Protein AF-A0A7V4H1J5-F1 (afdb_monomer_lite)

Radius of gyration: 35.97 Å; chains: 1; bounding box: 72×76×82 Å

Sequence (166 aa):
MNPTPHPPGEDWEAWLDRQLRQLPDRPAPASLAPRVLAAVAARARRPWYRQPWFAWPRWVQVVSLLLLSGALGSLTYALLHLDDFAAAETLAAQFAVWWAPVEAVRDAAQALAATLSLLARQVSGTVWLALGGLAVLMYAACLALGTVLYRLCCPARPQRTLHETR

pLDDT: mean 75.62, std 9.93, range [48.75, 91.0]

Foldseek 3Di:
DDDDDDDPPDDPVVVVVVVVVPDPDDDDPPVPVVVVVVVVVVVVPDDQVPDPLVSHDPVVNVVVVVVVVVVVVVVVVCVVCVVCVVVVVVVVVVVCVVCVVVVVVVVVVVVVVVVVVVVVVVDDVVVVVVVVVVVVVVVVVVVVVVVVVVCVVCVPPPPPDDDDDD

Secondary structure (DSSP, 8-state):
-PPPPPPTTS-HHHHHHHHHHTS--PPPPTTHHHHHHHHHHHHHT--GGGS-GGGS-HHHHHHHHHHHHHHHHHHHHHHHTTTGGGGHHHHHHHHHHHHHHHHHHHHHHHHHHHHHHHHHHHS-HHHHHHHHHHHHHHHHHHHHHHHHHHHHHS------------

Structure (mmCIF, N/CA/C/O backbone):
data_AF-A0A7V4H1J5-F1
#
_entry.id   AF-A0A7V4H1J5-F1
#
loop_
_atom_site.group_PDB
_atom_site.id
_atom_site.type_symbol
_atom_site.label_atom_id
_atom_site.label_alt_id
_atom_site.label_comp_id
_atom_site.label_asym_id
_atom_site.label_entity_id
_atom_site.label_seq_id
_atom_site.pdbx_PDB_ins_code
_atom_site.Cartn_x
_atom_site.Cartn_y
_atom_site.Cartn_z
_atom_site.occupancy
_atom_site.B_iso_or_equiv
_atom_site.auth_seq_id
_atom_site.auth_comp_id
_atom_site.auth_asym_id
_atom_site.auth_atom_id
_atom_site.pdbx_PDB_model_num
ATOM 1 N N . MET A 1 1 ? -28.856 31.954 38.832 1.00 48.75 1 MET A N 1
ATOM 2 C CA . MET A 1 1 ? -27.643 32.202 39.637 1.00 48.75 1 MET A CA 1
ATOM 3 C C . MET A 1 1 ? -26.600 32.781 38.697 1.00 48.75 1 MET A C 1
ATOM 5 O O . MET A 1 1 ? -26.352 32.161 37.671 1.00 48.75 1 MET A O 1
ATOM 9 N N . ASN A 1 2 ? -26.092 33.981 38.968 1.00 60.75 2 ASN A N 1
ATOM 10 C CA . ASN A 1 2 ? -25.046 34.610 38.156 1.00 60.75 2 ASN A CA 1
ATOM 11 C C . ASN A 1 2 ? -23.703 33.938 38.522 1.00 60.75 2 ASN A C 1
ATOM 13 O O . ASN A 1 2 ? -23.463 33.803 39.725 1.00 60.75 2 ASN A O 1
ATOM 17 N N . PRO A 1 3 ? -22.879 33.446 37.576 1.00 68.19 3 PRO A N 1
ATOM 18 C CA . PRO A 1 3 ? -21.595 32.839 37.922 1.00 68.19 3 PRO A CA 1
ATOM 19 C C . PRO A 1 3 ? -20.710 33.855 38.653 1.00 68.19 3 PRO A C 1
ATOM 21 O O . PRO A 1 3 ? -20.573 34.999 38.220 1.00 68.19 3 PRO A O 1
ATOM 24 N N . THR A 1 4 ? -20.134 33.446 39.781 1.00 75.94 4 THR A N 1
ATOM 25 C CA . THR A 1 4 ? -19.126 34.234 40.493 1.00 75.94 4 THR A CA 1
ATOM 26 C C . THR A 1 4 ? -17.884 34.362 39.602 1.00 75.94 4 THR A C 1
ATOM 28 O O . THR A 1 4 ? -17.441 33.363 39.035 1.00 75.94 4 THR A O 1
ATOM 31 N N . PRO A 1 5 ? -17.331 35.572 39.409 1.00 77.50 5 PRO A N 1
ATOM 32 C CA . PRO A 1 5 ? -16.123 35.744 38.612 1.00 77.50 5 PRO A CA 1
ATOM 33 C C . PRO A 1 5 ? -14.910 35.137 39.327 1.00 77.50 5 PRO A C 1
ATOM 35 O O . PRO A 1 5 ? -14.817 35.153 40.556 1.00 77.50 5 PRO A O 1
ATOM 38 N N . HIS A 1 6 ? -13.980 34.601 38.540 1.00 78.50 6 HIS A N 1
ATOM 39 C CA . HIS A 1 6 ? -12.735 34.025 39.036 1.00 78.50 6 HIS A CA 1
ATOM 40 C C . HIS A 1 6 ? -11.823 35.114 39.635 1.00 78.50 6 HIS A C 1
ATOM 42 O O . HIS A 1 6 ? -11.591 36.130 38.972 1.00 78.50 6 HIS A O 1
ATOM 48 N N . PRO A 1 7 ? -11.308 34.937 40.865 1.00 79.88 7 PRO A N 1
ATOM 49 C CA . PRO A 1 7 ? -10.398 35.895 41.479 1.00 79.88 7 PRO A CA 1
ATOM 50 C C . PRO A 1 7 ? -9.011 35.865 40.804 1.00 79.88 7 PRO A C 1
ATOM 52 O O . PRO A 1 7 ? -8.468 34.787 40.566 1.00 79.88 7 PRO A O 1
ATOM 55 N N . PRO A 1 8 ? -8.407 37.029 40.502 1.00 70.19 8 PRO A N 1
ATOM 56 C CA . PRO A 1 8 ? -7.087 37.087 39.882 1.00 70.19 8 PRO A CA 1
ATOM 57 C C . PRO A 1 8 ? -6.003 36.596 40.855 1.00 70.19 8 PRO A C 1
ATOM 59 O O . PRO A 1 8 ? -5.876 37.123 41.958 1.00 70.19 8 PRO A O 1
ATOM 62 N N . GLY A 1 9 ? -5.209 35.608 40.429 1.00 79.94 9 GLY A N 1
ATOM 63 C CA . GLY A 1 9 ? -4.081 35.054 41.195 1.00 79.94 9 GLY A CA 1
ATOM 64 C C . GLY A 1 9 ? -4.335 33.693 41.848 1.00 79.94 9 GLY A C 1
ATOM 65 O O . GLY A 1 9 ? -3.431 33.161 42.488 1.00 79.94 9 GLY A O 1
ATOM 66 N N . GLU A 1 10 ? -5.527 33.119 41.684 1.00 82.06 10 GLU A N 1
ATOM 67 C CA . GLU A 1 10 ? -5.843 31.769 42.152 1.00 82.06 10 GLU A CA 1
ATOM 68 C C . GLU A 1 10 ? -5.809 30.766 40.994 1.00 82.06 10 GLU A C 1
ATOM 70 O O . GLU A 1 10 ? -6.116 31.111 39.856 1.00 82.06 10 GLU A O 1
ATOM 75 N N . ASP A 1 11 ? -5.429 29.517 41.268 1.00 88.44 11 ASP A N 1
ATOM 76 C CA . ASP A 1 11 ? -5.367 28.488 40.231 1.00 88.44 11 ASP A CA 1
ATOM 77 C C . ASP A 1 11 ? -6.775 28.170 39.712 1.00 88.44 11 ASP A C 1
ATOM 79 O O . ASP A 1 11 ? -7.688 27.827 40.477 1.00 88.44 11 ASP A O 1
ATOM 83 N N . TRP A 1 12 ? -6.956 28.282 38.396 1.00 88.94 12 TRP A N 1
ATOM 84 C CA . TRP A 1 12 ? -8.254 28.117 37.738 1.00 88.94 12 TRP A CA 1
ATOM 85 C C . TRP A 1 12 ? -8.879 26.749 38.031 1.00 88.94 12 TRP A C 1
ATOM 87 O O . TRP A 1 12 ? -10.072 26.650 38.323 1.00 88.94 12 TRP A O 1
ATOM 97 N N . GLU A 1 13 ? -8.057 25.701 38.026 1.00 88.75 13 GLU A N 1
ATOM 98 C CA . GLU A 1 13 ? -8.479 24.325 38.293 1.00 88.75 13 GLU A CA 1
ATOM 99 C C . GLU A 1 13 ? -9.008 24.161 39.725 1.00 88.75 13 GLU A C 1
ATOM 101 O O . GLU A 1 13 ? -10.067 23.566 39.935 1.00 88.75 13 GLU A O 1
ATOM 106 N N . ALA A 1 14 ? -8.331 24.759 40.710 1.00 87.38 14 ALA A N 1
ATOM 107 C CA . ALA A 1 14 ? -8.710 24.683 42.121 1.00 87.38 14 ALA A CA 1
ATOM 108 C C . ALA A 1 14 ? -9.970 25.503 42.443 1.00 87.38 14 ALA A C 1
ATOM 110 O O . ALA A 1 14 ? -10.760 25.137 43.323 1.00 87.38 14 ALA A O 1
ATOM 111 N N . TRP A 1 15 ? -10.166 26.629 41.755 1.00 89.31 15 TRP A N 1
ATOM 112 C CA . TRP A 1 15 ? -11.395 27.414 41.852 1.00 89.31 15 TRP A CA 1
ATOM 113 C C . TRP A 1 15 ? -12.579 26.670 41.216 1.00 89.31 15 TRP A C 1
ATOM 115 O O . TRP A 1 15 ? -13.643 26.558 41.835 1.00 89.31 15 TRP A O 1
ATOM 125 N N . LEU A 1 16 ? -12.378 26.097 40.025 1.00 87.75 16 LEU A N 1
ATOM 126 C CA . LEU A 1 16 ? -13.400 25.354 39.291 1.00 87.75 16 LEU A CA 1
ATOM 127 C C . LEU A 1 16 ? -13.845 24.097 40.048 1.00 87.75 16 LEU A C 1
ATOM 129 O O . LEU A 1 16 ? -15.046 23.864 40.175 1.00 87.75 16 LEU A O 1
ATOM 133 N N . ASP A 1 17 ? -12.910 23.322 40.603 1.00 88.06 17 ASP A N 1
ATOM 134 C CA . ASP A 1 17 ? -13.233 22.112 41.370 1.00 88.06 17 ASP A CA 1
ATOM 135 C C . ASP A 1 17 ? -14.068 22.438 42.622 1.00 88.06 17 ASP A C 1
ATOM 137 O O . ASP A 1 17 ? -15.035 21.744 42.943 1.00 88.06 17 ASP A O 1
ATOM 141 N N . ARG A 1 18 ? -13.782 23.567 43.288 1.00 86.38 18 ARG A N 1
ATOM 142 C CA . ARG A 1 18 ? -14.608 24.074 44.397 1.00 86.38 18 ARG A CA 1
ATOM 143 C C . ARG A 1 18 ? -16.020 24.429 43.952 1.00 86.38 18 ARG A C 1
ATOM 145 O O . ARG A 1 18 ? -16.972 24.069 44.640 1.00 86.38 18 ARG A O 1
ATOM 152 N N . GLN A 1 19 ? -16.162 25.138 42.833 1.00 87.62 19 GLN A N 1
ATOM 153 C CA . GLN A 1 19 ? -17.479 25.496 42.302 1.00 87.62 19 GLN A CA 1
ATOM 154 C C . GLN A 1 19 ? -18.269 24.254 41.872 1.00 87.62 19 GLN A C 1
ATOM 156 O O . GLN A 1 19 ? -19.460 24.168 42.157 1.00 87.62 19 GLN A O 1
ATOM 161 N N . LEU A 1 20 ? -17.613 23.256 41.273 1.00 85.75 20 LEU A N 1
ATOM 162 C CA . LEU A 1 20 ? -18.245 21.993 40.885 1.00 85.75 20 LEU A CA 1
ATOM 163 C C . LEU A 1 20 ? -18.747 21.191 42.091 1.00 85.75 20 LEU A C 1
ATOM 165 O O . LEU A 1 20 ? -19.857 20.668 42.050 1.00 85.75 20 LEU A O 1
ATOM 169 N N . ARG A 1 21 ? -17.979 21.142 43.185 1.00 85.06 21 ARG A N 1
ATOM 170 C CA . ARG A 1 21 ? -18.386 20.467 44.433 1.00 85.06 21 ARG A CA 1
ATOM 171 C C . ARG A 1 21 ? -19.527 21.168 45.171 1.00 85.06 21 ARG A C 1
ATOM 173 O O . ARG A 1 21 ? -20.178 20.544 46.000 1.00 85.06 21 ARG A O 1
ATOM 180 N N . GLN A 1 22 ? -19.759 22.453 44.898 1.00 87.19 22 GLN A N 1
ATOM 181 C CA . GLN A 1 22 ? -20.879 23.210 45.465 1.00 87.19 22 GLN A CA 1
ATOM 182 C C . GLN A 1 22 ? -22.206 22.946 44.738 1.00 87.19 22 GLN A C 1
ATOM 184 O O . GLN A 1 22 ? -23.253 23.374 45.230 1.00 87.19 22 GLN A O 1
ATOM 189 N N . LEU A 1 23 ? -22.200 22.260 43.586 1.00 84.12 23 LEU A N 1
ATOM 190 C CA . LEU A 1 23 ? -23.446 21.891 42.924 1.00 84.12 23 LEU A CA 1
ATOM 191 C C . LEU A 1 23 ? -24.193 20.826 43.746 1.00 84.12 23 LEU A C 1
ATOM 193 O O . LEU A 1 23 ? -23.585 19.858 44.197 1.00 84.12 23 LEU A O 1
ATOM 197 N N . PRO A 1 24 ? -25.519 20.968 43.915 1.00 80.50 24 PRO A N 1
ATOM 198 C CA . PRO A 1 24 ? -26.325 19.964 44.594 1.00 80.50 24 PRO A CA 1
ATOM 199 C C . PRO A 1 24 ? -26.318 18.649 43.809 1.00 80.50 24 PRO A C 1
ATOM 201 O O . PRO A 1 24 ? -26.458 18.654 42.582 1.00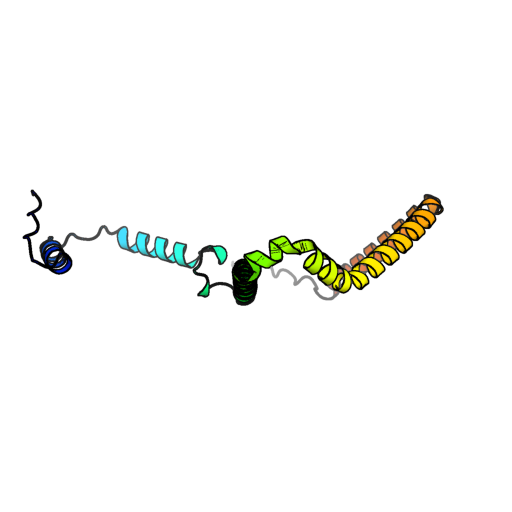 80.50 24 PRO A O 1
ATOM 204 N N . ASP A 1 25 ? -26.219 17.528 44.529 1.00 75.06 25 ASP A N 1
ATOM 205 C CA . ASP A 1 25 ? -26.307 16.190 43.946 1.00 75.06 25 ASP A CA 1
ATOM 206 C C . ASP A 1 25 ? -27.676 16.005 43.286 1.00 75.06 25 ASP A C 1
ATOM 208 O O . ASP A 1 25 ? -28.715 15.840 43.933 1.00 75.06 25 ASP A O 1
ATOM 212 N N . ARG A 1 26 ? -27.690 16.080 41.954 1.00 75.56 26 ARG A N 1
ATOM 213 C CA . ARG A 1 26 ? -28.891 15.875 41.153 1.00 75.56 26 ARG A CA 1
ATOM 214 C C . ARG A 1 26 ? -28.974 14.396 40.785 1.00 75.56 26 ARG A C 1
ATOM 216 O O . ARG A 1 26 ? -28.024 13.881 40.191 1.00 75.56 26 ARG A O 1
ATOM 223 N N . PRO A 1 27 ? -30.101 13.710 41.053 1.00 74.56 27 PRO A N 1
ATOM 224 C CA . PRO A 1 27 ? -30.244 12.312 40.680 1.00 74.56 27 PRO A CA 1
ATOM 225 C C . PRO A 1 27 ? -30.059 12.159 39.170 1.00 74.56 27 PRO A C 1
ATOM 227 O O . PRO A 1 27 ? -30.713 12.837 38.367 1.00 74.56 27 PRO A O 1
ATOM 230 N N . ALA A 1 28 ? -29.137 11.276 38.787 1.00 74.62 28 ALA A N 1
ATOM 231 C CA . ALA A 1 28 ? -28.897 10.962 37.392 1.00 74.62 28 ALA A CA 1
ATOM 232 C C . ALA A 1 28 ? -30.173 10.346 36.787 1.00 74.62 28 ALA A C 1
ATOM 234 O O . ALA A 1 28 ? -30.786 9.468 37.400 1.00 74.62 28 ALA A O 1
ATOM 235 N N . PRO A 1 29 ? -30.601 10.774 35.587 1.00 80.31 29 PRO A N 1
ATOM 236 C CA . PRO A 1 29 ? -31.766 10.189 34.940 1.00 80.31 29 PRO A CA 1
ATOM 237 C C . PRO A 1 29 ? -31.543 8.688 34.729 1.00 80.31 29 PRO A C 1
ATOM 239 O O . PRO A 1 29 ? -30.483 8.285 34.256 1.00 80.31 29 PRO A O 1
ATOM 242 N N . ALA A 1 30 ? -32.552 7.859 35.012 1.00 80.06 30 ALA A N 1
ATOM 243 C CA . ALA A 1 30 ? -32.445 6.393 34.943 1.00 80.06 30 ALA A CA 1
ATOM 244 C C . ALA A 1 30 ? -31.969 5.869 33.568 1.00 80.06 30 ALA A C 1
ATOM 246 O O . ALA A 1 30 ? -31.358 4.811 33.467 1.00 80.06 30 ALA A O 1
ATOM 247 N N . SER A 1 31 ? -32.188 6.64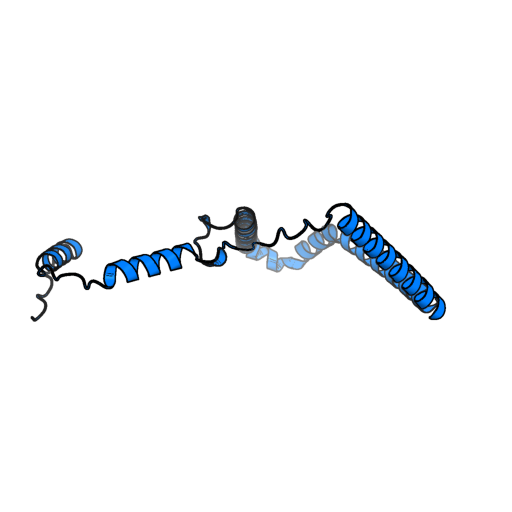7 32.501 1.00 84.38 31 SER A N 1
ATOM 248 C CA . SER A 1 31 ? -31.699 6.359 31.145 1.00 84.38 31 SER A CA 1
ATOM 249 C C . SER A 1 31 ? -30.183 6.533 30.948 1.00 84.38 31 SER A C 1
ATOM 251 O O . SER A 1 31 ? -29.652 6.120 29.919 1.00 84.38 31 SER A O 1
ATOM 253 N N . LEU A 1 32 ? -29.467 7.163 31.882 1.00 83.75 32 LEU A N 1
ATOM 254 C CA . LEU A 1 32 ? -28.067 7.547 31.694 1.00 83.75 32 LEU A CA 1
ATOM 255 C C . LEU A 1 32 ? -27.147 6.324 31.721 1.00 83.75 32 LEU A C 1
ATOM 257 O O . LEU A 1 32 ? -26.348 6.149 30.805 1.00 83.75 32 LEU A O 1
ATOM 261 N N . ALA A 1 33 ? -27.328 5.431 32.694 1.00 84.69 33 ALA A N 1
ATOM 262 C CA . ALA A 1 33 ? -26.583 4.177 32.777 1.00 84.69 33 ALA A CA 1
ATOM 263 C C . ALA A 1 33 ? -26.710 3.308 31.504 1.00 84.69 33 ALA A C 1
ATOM 265 O O . ALA A 1 33 ? -25.674 2.990 30.911 1.00 84.69 33 ALA A O 1
ATOM 266 N N . PRO A 1 34 ? -27.921 2.978 30.998 1.00 86.19 34 PRO A N 1
ATOM 267 C CA . PRO A 1 34 ? -28.044 2.183 29.777 1.00 86.19 34 PRO A CA 1
ATOM 268 C C . PRO A 1 34 ? -27.516 2.914 28.534 1.00 86.19 34 PRO A C 1
ATOM 270 O O . PRO A 1 34 ? -26.923 2.278 27.664 1.00 86.19 34 PRO A O 1
ATOM 273 N N . ARG A 1 35 ? -27.652 4.246 28.449 1.00 86.12 35 ARG A N 1
ATOM 274 C CA . ARG A 1 35 ? -27.100 5.033 27.329 1.00 86.12 35 ARG A CA 1
ATOM 275 C C . ARG A 1 35 ? -25.575 5.048 27.319 1.00 86.12 35 ARG A C 1
ATOM 277 O O . ARG A 1 35 ? -24.983 4.930 26.248 1.00 86.12 35 ARG A O 1
ATOM 284 N N . VAL A 1 36 ? -24.940 5.173 28.483 1.00 87.56 36 VAL A N 1
ATOM 285 C CA . VAL A 1 36 ? -23.476 5.122 28.603 1.00 87.56 36 VAL A CA 1
ATOM 286 C C . VAL A 1 36 ? -22.968 3.730 28.239 1.00 87.56 36 VAL A C 1
ATOM 288 O O . VAL A 1 36 ? -22.066 3.619 27.413 1.00 87.56 36 VAL A O 1
ATOM 291 N N . LEU A 1 37 ? -23.592 2.670 28.757 1.00 86.56 37 LEU A N 1
ATOM 292 C CA . LEU A 1 37 ? -23.256 1.289 28.395 1.00 86.56 37 LEU A CA 1
ATOM 293 C C . LEU A 1 37 ? -23.401 1.032 26.889 1.00 86.56 37 LEU A C 1
ATOM 295 O O . LEU A 1 37 ? -22.495 0.466 26.276 1.00 86.56 37 LEU A O 1
ATOM 299 N N . ALA A 1 38 ? -24.483 1.510 26.271 1.00 85.25 38 ALA A N 1
ATOM 300 C CA . ALA A 1 38 ? -24.682 1.409 24.827 1.00 85.25 38 ALA A CA 1
ATOM 301 C C . ALA A 1 38 ? -23.613 2.185 24.036 1.00 85.25 38 ALA A C 1
ATOM 303 O O . ALA A 1 38 ? -23.073 1.669 23.056 1.00 85.25 38 ALA A O 1
ATOM 304 N N . ALA A 1 39 ? -23.255 3.395 24.473 1.00 84.12 39 ALA A N 1
ATOM 305 C CA . ALA A 1 39 ? -22.214 4.201 23.837 1.00 84.12 39 ALA A CA 1
ATOM 306 C C . ALA A 1 39 ? -20.817 3.566 23.969 1.00 84.12 39 ALA A C 1
ATOM 308 O O . ALA A 1 39 ? -20.034 3.585 23.015 1.00 84.12 39 ALA A O 1
ATOM 309 N N . VAL A 1 40 ? -20.507 2.960 25.118 1.00 83.50 40 VAL A N 1
ATOM 310 C CA . VAL A 1 40 ? -19.253 2.227 25.351 1.00 83.50 40 VAL A CA 1
ATOM 311 C C . VAL A 1 40 ? -19.203 0.959 24.499 1.00 83.50 40 VAL A C 1
ATOM 313 O O . VAL A 1 40 ? -18.204 0.727 23.819 1.00 83.50 40 VAL A O 1
ATOM 316 N N . ALA A 1 41 ? -20.291 0.187 24.443 1.00 81.94 41 ALA A N 1
ATOM 317 C CA . ALA A 1 41 ? -20.386 -0.996 23.589 1.00 81.94 41 ALA A CA 1
ATOM 318 C C . ALA A 1 41 ? -20.238 -0.641 22.097 1.00 81.94 41 ALA A C 1
ATOM 320 O O . ALA A 1 41 ? -19.518 -1.319 21.361 1.00 81.94 41 ALA A O 1
ATOM 321 N N . ALA A 1 42 ? -20.845 0.465 21.655 1.00 80.06 42 ALA A N 1
ATOM 322 C CA . ALA A 1 42 ? -20.675 0.986 20.299 1.00 80.06 42 ALA A CA 1
ATOM 323 C C . ALA A 1 42 ? -19.230 1.442 20.025 1.00 80.06 42 ALA A C 1
ATOM 325 O O . ALA A 1 42 ? -18.726 1.292 18.910 1.00 80.06 42 ALA A O 1
ATOM 326 N N . ARG A 1 43 ? -18.531 1.971 21.038 1.00 74.38 43 ARG A N 1
ATOM 327 C CA . ARG A 1 43 ? -17.117 2.360 20.934 1.00 74.38 43 ARG A CA 1
ATOM 328 C C . ARG A 1 43 ? -16.183 1.149 20.872 1.00 74.38 43 ARG A C 1
ATOM 330 O O . ARG A 1 43 ? -15.210 1.201 20.124 1.00 74.38 43 ARG A O 1
ATOM 337 N N . ALA A 1 44 ? -16.500 0.071 21.587 1.00 74.31 44 ALA A N 1
ATOM 338 C CA . ALA A 1 44 ? -15.742 -1.181 21.563 1.00 74.31 44 ALA A CA 1
ATOM 339 C C . ALA A 1 44 ? -15.855 -1.912 20.214 1.00 74.31 44 ALA A C 1
ATOM 341 O O . ALA A 1 44 ? -14.891 -2.511 19.750 1.00 74.31 44 ALA A O 1
ATOM 342 N N . ARG A 1 45 ? -17.004 -1.805 19.533 1.00 75.62 45 ARG A N 1
ATOM 343 C CA . ARG A 1 45 ? -17.231 -2.392 18.198 1.00 75.62 45 ARG A CA 1
ATOM 344 C C . ARG A 1 45 ? -16.676 -1.555 17.039 1.00 75.62 45 ARG A C 1
ATOM 346 O O . ARG A 1 45 ? -17.060 -1.767 15.890 1.00 75.62 45 ARG A O 1
ATOM 353 N N . ARG A 1 46 ? -15.809 -0.574 17.306 1.00 78.00 46 ARG A N 1
ATOM 354 C CA . ARG A 1 46 ? -15.258 0.267 16.239 1.00 78.00 46 ARG A CA 1
ATOM 355 C C . ARG A 1 46 ? -14.377 -0.561 15.297 1.00 78.00 46 ARG A C 1
ATOM 357 O O . ARG A 1 46 ? -13.517 -1.294 15.784 1.00 78.00 46 ARG A O 1
ATOM 364 N N . PRO A 1 47 ? -14.535 -0.394 13.972 1.00 78.31 47 PRO A N 1
ATOM 365 C CA . PRO A 1 47 ? -13.646 -0.994 12.986 1.00 78.31 47 PRO A CA 1
ATOM 366 C C . PRO A 1 47 ? -12.189 -0.601 13.239 1.00 78.31 47 PRO A C 1
ATOM 368 O O . PRO A 1 47 ? -11.923 0.516 13.687 1.00 78.31 47 PRO A O 1
ATOM 371 N N . TRP A 1 48 ? -11.255 -1.493 12.907 1.00 75.50 48 TRP A N 1
ATOM 372 C CA . TRP A 1 48 ? -9.818 -1.340 13.166 1.00 75.50 48 TRP A CA 1
ATOM 373 C C . TRP A 1 48 ? -9.247 0.008 12.684 1.00 75.50 48 TRP A C 1
ATOM 375 O O . TRP A 1 48 ? -8.480 0.633 13.405 1.00 75.50 48 TRP A O 1
ATOM 385 N N . TYR A 1 49 ? -9.700 0.529 11.539 1.00 74.69 49 TYR A N 1
ATOM 386 C CA . TYR A 1 49 ? -9.243 1.808 10.970 1.00 74.69 49 TYR A CA 1
ATOM 387 C C . TYR A 1 49 ? -9.669 3.054 11.768 1.00 74.69 49 TYR A C 1
ATOM 389 O O . TYR A 1 49 ? -9.121 4.134 11.571 1.00 74.69 49 TYR A O 1
ATOM 397 N N . ARG A 1 50 ? -10.659 2.936 12.665 1.00 77.94 50 ARG A N 1
ATOM 398 C CA . ARG A 1 50 ? -11.103 4.010 13.579 1.00 77.94 50 ARG A CA 1
ATOM 399 C C . ARG A 1 50 ? -10.494 3.897 14.979 1.00 77.94 50 ARG A C 1
ATOM 401 O O . ARG A 1 50 ? -10.840 4.695 15.855 1.00 77.94 50 ARG A O 1
ATOM 408 N N . GLN A 1 51 ? -9.657 2.891 15.210 1.00 80.00 51 GLN A N 1
ATOM 409 C CA . GLN A 1 51 ? -8.943 2.691 16.465 1.00 80.00 51 GLN A CA 1
ATOM 410 C C . GLN A 1 51 ? -7.587 3.417 16.428 1.00 80.00 51 GLN A C 1
ATOM 412 O O . GLN A 1 51 ? -7.083 3.697 15.338 1.00 80.00 51 GLN A O 1
ATOM 417 N N . PRO A 1 52 ? -6.996 3.760 17.589 1.00 81.75 52 PRO A N 1
ATOM 418 C CA . PRO A 1 52 ? -5.644 4.316 17.638 1.00 81.75 52 PRO A CA 1
ATOM 419 C C . PRO A 1 52 ? -4.639 3.368 16.971 1.00 81.75 52 PRO A C 1
ATOM 421 O O . PRO A 1 52 ? -4.807 2.152 17.029 1.00 81.75 52 PRO A O 1
ATOM 424 N N . TRP A 1 53 ? -3.579 3.923 16.377 1.00 79.19 53 TRP A N 1
ATOM 425 C CA . TRP A 1 53 ? -2.573 3.185 15.596 1.00 79.19 53 TRP A CA 1
ATOM 426 C C . TRP A 1 53 ? -1.980 1.967 16.339 1.00 79.19 53 TRP A C 1
ATOM 428 O O . TRP A 1 53 ? -1.763 0.911 15.748 1.00 79.19 53 TRP A O 1
ATOM 438 N N . PHE A 1 54 ? -1.836 2.049 17.666 1.00 78.69 54 PHE A N 1
ATOM 439 C CA . PHE A 1 54 ? -1.386 0.940 18.522 1.00 78.69 54 PHE A CA 1
ATOM 440 C C . PHE A 1 54 ? -2.334 -0.272 18.580 1.00 78.69 54 PHE A C 1
ATOM 442 O O . PHE A 1 54 ? -1.882 -1.371 18.890 1.00 78.69 54 PHE A O 1
ATOM 449 N N . ALA A 1 55 ? -3.623 -0.102 18.280 1.00 81.62 55 ALA A N 1
ATOM 450 C CA . ALA A 1 55 ? -4.618 -1.178 18.289 1.00 81.62 55 ALA A CA 1
ATOM 451 C C . ALA A 1 55 ? -4.826 -1.821 16.904 1.00 81.62 55 ALA A C 1
ATOM 453 O O . ALA A 1 55 ? -5.659 -2.713 16.743 1.00 81.62 55 ALA A O 1
ATOM 454 N N . TRP A 1 56 ? -4.097 -1.362 15.884 1.00 82.56 56 TRP A N 1
ATOM 455 C CA . TRP A 1 56 ? -4.202 -1.900 14.532 1.00 82.56 56 TRP A CA 1
ATOM 456 C C . TRP A 1 56 ? -3.611 -3.317 14.428 1.00 82.56 56 TRP A C 1
ATOM 458 O O . TRP A 1 56 ? -2.752 -3.700 15.224 1.00 82.56 56 TRP A O 1
ATOM 468 N N . PRO A 1 57 ? -4.028 -4.114 13.425 1.00 82.25 57 PRO A N 1
ATOM 469 C CA . PRO A 1 57 ? -3.387 -5.390 13.134 1.00 82.25 57 PRO A CA 1
ATOM 470 C C . PRO A 1 57 ? -1.886 -5.195 12.876 1.00 82.25 57 PRO A C 1
ATOM 472 O O . PRO A 1 57 ? -1.494 -4.256 12.181 1.00 82.25 57 PRO A O 1
ATOM 475 N N . ARG A 1 58 ? -1.048 -6.112 13.379 1.00 80.19 58 ARG A N 1
ATOM 476 C CA . ARG A 1 58 ? 0.425 -5.994 13.332 1.00 80.19 58 ARG A CA 1
ATOM 477 C C . ARG A 1 58 ? 0.983 -5.724 11.933 1.00 80.19 58 ARG A C 1
ATOM 479 O O . ARG A 1 58 ? 1.903 -4.932 11.789 1.00 80.19 58 ARG A O 1
ATOM 486 N N . TRP A 1 59 ? 0.413 -6.336 10.896 1.00 74.62 59 TRP A N 1
ATOM 487 C CA . TRP A 1 59 ? 0.853 -6.112 9.516 1.00 74.62 59 TRP A CA 1
ATOM 488 C C . TRP A 1 59 ? 0.595 -4.670 9.049 1.00 74.62 59 TRP A C 1
ATOM 490 O O . TRP A 1 59 ? 1.454 -4.086 8.399 1.00 74.62 59 TRP A O 1
ATOM 500 N N . VAL A 1 60 ? -0.533 -4.060 9.436 1.00 84.12 60 VAL A N 1
ATOM 501 C CA . VAL A 1 60 ? -0.856 -2.663 9.093 1.00 84.12 60 VAL A CA 1
ATOM 502 C C . VAL A 1 60 ? 0.073 -1.708 9.833 1.00 84.12 60 VAL A C 1
ATOM 504 O O . VAL A 1 60 ? 0.517 -0.719 9.258 1.00 84.12 60 VAL A O 1
ATOM 507 N N . GLN A 1 61 ? 0.395 -2.011 11.094 1.00 81.00 61 GLN A N 1
ATOM 508 C CA . GLN A 1 61 ? 1.355 -1.227 11.874 1.00 81.00 61 GLN A CA 1
ATOM 509 C C . GLN A 1 61 ? 2.723 -1.229 11.205 1.00 81.00 61 GLN A C 1
ATOM 511 O O . GLN A 1 61 ? 3.279 -0.160 10.985 1.00 81.00 61 GLN A O 1
ATOM 516 N N . VAL A 1 62 ? 3.225 -2.409 10.824 1.00 83.62 62 VAL A N 1
ATOM 517 C CA . VAL A 1 62 ? 4.517 -2.561 10.142 1.00 83.62 62 VAL A CA 1
ATOM 518 C C . VAL A 1 62 ? 4.526 -1.816 8.809 1.00 83.62 62 VAL A C 1
ATOM 520 O O . VAL A 1 62 ? 5.459 -1.060 8.555 1.00 83.62 62 VAL A O 1
ATOM 523 N N . VAL A 1 63 ? 3.476 -1.959 7.993 1.00 85.44 63 VAL A N 1
ATOM 524 C CA . VAL A 1 63 ? 3.349 -1.233 6.717 1.00 85.44 63 VAL A CA 1
ATOM 525 C C . VAL A 1 63 ? 3.336 0.276 6.946 1.00 85.44 63 VAL A C 1
ATOM 527 O O . VAL A 1 63 ? 4.079 0.996 6.290 1.00 85.44 63 VAL A O 1
ATOM 530 N N . SER A 1 64 ? 2.542 0.766 7.898 1.00 80.44 64 SER A N 1
ATOM 531 C CA . SER A 1 64 ? 2.479 2.192 8.224 1.00 80.44 64 SER A CA 1
ATOM 532 C C . SER A 1 64 ? 3.817 2.726 8.733 1.00 80.44 64 SER A C 1
ATOM 534 O O . SER A 1 64 ? 4.179 3.838 8.365 1.00 80.44 64 SER A O 1
ATOM 536 N N . LEU A 1 65 ? 4.544 1.958 9.548 1.00 86.88 65 LEU A N 1
ATOM 537 C CA . LEU A 1 65 ? 5.863 2.331 10.063 1.00 86.88 65 LEU A CA 1
ATOM 538 C C . LEU A 1 65 ? 6.897 2.406 8.942 1.00 86.88 65 LEU A C 1
ATOM 540 O O . LEU A 1 65 ? 7.628 3.384 8.877 1.00 86.88 65 LEU A O 1
ATOM 544 N N . LEU A 1 66 ? 6.918 1.411 8.050 1.00 88.88 66 LEU A N 1
ATOM 545 C CA . LEU A 1 66 ? 7.773 1.383 6.858 1.00 88.88 66 LEU A CA 1
ATOM 546 C C . LEU A 1 66 ? 7.501 2.568 5.935 1.00 88.88 66 LEU A C 1
ATOM 548 O O . LEU A 1 66 ? 8.423 3.175 5.401 1.00 88.88 66 LEU A O 1
ATOM 552 N N . LEU A 1 67 ? 6.226 2.900 5.752 1.00 91.00 67 LEU A N 1
ATOM 553 C CA . LEU A 1 67 ? 5.822 3.996 4.885 1.00 91.00 67 LEU A CA 1
ATOM 554 C C . LEU A 1 67 ? 6.196 5.344 5.504 1.00 91.00 67 LEU A C 1
ATOM 556 O O . LEU A 1 67 ? 6.708 6.216 4.808 1.00 91.00 67 LEU A O 1
ATOM 560 N N . LEU A 1 68 ? 6.010 5.495 6.820 1.00 87.88 68 LEU A N 1
ATOM 561 C CA . LEU A 1 68 ? 6.383 6.709 7.539 1.00 87.88 68 LEU A CA 1
ATOM 562 C C . LEU A 1 68 ? 7.904 6.876 7.613 1.00 87.88 68 LEU A C 1
ATOM 564 O O . LEU A 1 68 ? 8.389 7.977 7.386 1.00 87.88 68 LEU A O 1
ATOM 568 N N . SER A 1 69 ? 8.658 5.807 7.890 1.00 87.00 69 SER A N 1
ATOM 569 C CA . SER A 1 69 ? 10.123 5.843 7.932 1.00 87.00 69 SER A CA 1
ATOM 570 C C . SER A 1 69 ? 10.722 6.088 6.552 1.00 87.00 69 SER A C 1
ATOM 572 O O . SER A 1 69 ? 11.654 6.878 6.435 1.00 87.00 69 SER A O 1
ATOM 574 N N . GLY A 1 70 ? 10.154 5.484 5.505 1.00 89.31 70 GLY A N 1
ATOM 575 C CA . GLY A 1 70 ? 10.520 5.750 4.117 1.00 89.31 70 GLY A CA 1
ATOM 576 C C . GLY A 1 70 ? 10.237 7.197 3.722 1.00 89.31 70 GLY A C 1
ATOM 577 O O . GLY A 1 70 ? 11.113 7.862 3.175 1.00 89.31 70 GLY A O 1
ATOM 578 N N . ALA A 1 71 ? 9.057 7.722 4.063 1.00 88.88 71 ALA A N 1
ATOM 579 C CA . ALA A 1 71 ? 8.706 9.115 3.805 1.00 88.88 71 ALA A CA 1
ATOM 580 C C . ALA A 1 71 ? 9.632 10.078 4.560 1.00 88.88 71 ALA A C 1
ATOM 582 O O . ALA A 1 71 ? 10.174 10.996 3.950 1.00 88.88 71 ALA A O 1
ATOM 583 N N . LEU A 1 72 ? 9.883 9.840 5.851 1.00 87.38 72 LEU A N 1
ATOM 584 C CA . LEU A 1 72 ? 10.813 10.652 6.635 1.00 87.38 72 LEU A CA 1
ATOM 585 C C . LEU A 1 72 ? 12.227 10.579 6.061 1.00 87.38 72 LEU A C 1
ATOM 587 O O . LEU A 1 72 ? 12.826 11.617 5.830 1.00 87.38 72 LEU A O 1
ATOM 591 N N . GLY A 1 73 ? 12.724 9.378 5.761 1.00 87.50 73 GLY A N 1
ATOM 592 C CA . GLY A 1 73 ? 14.036 9.175 5.151 1.00 87.50 73 GLY A CA 1
ATOM 593 C C . GLY A 1 73 ? 14.165 9.907 3.817 1.00 87.50 73 GLY A C 1
ATOM 594 O O . GLY A 1 73 ? 15.144 10.617 3.609 1.00 87.50 73 GLY A O 1
ATOM 595 N N . SER A 1 74 ? 13.148 9.817 2.954 1.00 82.50 74 SER A N 1
ATOM 596 C CA . SER A 1 74 ? 13.113 10.546 1.681 1.00 82.50 74 SER A CA 1
ATOM 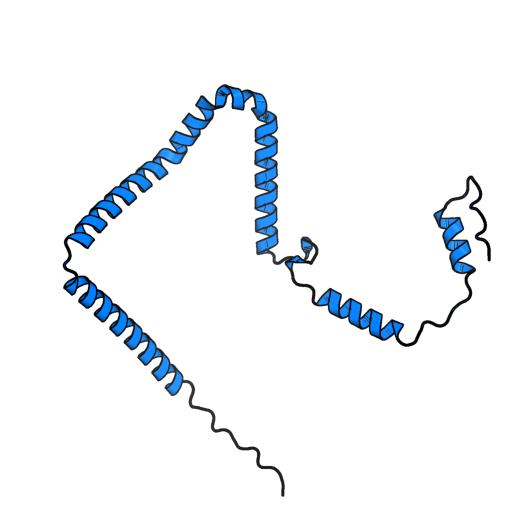597 C C . SER A 1 74 ? 13.086 12.060 1.877 1.00 82.50 74 SER A C 1
ATOM 599 O O . SER A 1 74 ? 13.782 12.777 1.167 1.00 82.50 74 SER A O 1
ATOM 601 N N . LEU A 1 75 ? 12.342 12.551 2.871 1.00 84.31 75 LEU A N 1
ATOM 602 C CA . LEU A 1 75 ? 12.219 13.972 3.163 1.00 84.31 75 LEU A CA 1
ATOM 603 C C . LEU A 1 75 ? 13.523 14.525 3.746 1.00 84.31 75 LEU A C 1
ATOM 605 O O . LEU A 1 75 ? 13.982 15.579 3.325 1.00 84.31 75 LEU A O 1
ATOM 609 N N . THR A 1 76 ? 14.146 13.803 4.678 1.00 84.69 76 THR A N 1
ATOM 610 C CA . THR A 1 76 ? 15.444 14.165 5.257 1.00 84.69 76 THR A CA 1
ATOM 611 C C . THR A 1 76 ? 16.543 14.129 4.201 1.00 84.69 76 THR A C 1
ATOM 613 O O . THR A 1 76 ? 17.338 15.060 4.131 1.00 84.69 76 THR A O 1
ATOM 616 N N . TYR A 1 77 ? 16.562 13.105 3.344 1.00 79.62 77 TYR A N 1
ATOM 617 C CA . TYR A 1 77 ? 17.486 13.039 2.214 1.00 79.62 77 TYR A CA 1
ATOM 618 C C . TYR A 1 77 ? 17.284 14.227 1.268 1.00 79.62 77 TYR A C 1
ATOM 620 O O . TYR A 1 77 ? 18.247 14.917 0.948 1.00 79.62 77 TYR A O 1
ATOM 628 N N . ALA A 1 78 ? 16.030 14.524 0.910 1.00 78.81 78 ALA A N 1
ATOM 629 C CA . ALA A 1 78 ? 15.703 15.633 0.026 1.00 78.81 78 ALA A CA 1
ATOM 630 C C . ALA A 1 78 ? 16.111 16.996 0.607 1.00 78.81 78 ALA A C 1
ATOM 632 O O . ALA A 1 78 ? 16.640 17.835 -0.109 1.00 78.81 78 ALA A O 1
ATOM 633 N N . LEU A 1 79 ? 15.911 17.206 1.910 1.00 79.50 79 LEU A N 1
ATOM 634 C CA . LEU A 1 79 ? 16.316 18.429 2.610 1.00 79.50 79 LEU A CA 1
ATOM 635 C C . LEU A 1 79 ? 17.842 18.579 2.703 1.00 79.50 79 LEU A C 1
ATOM 637 O O . LEU A 1 79 ? 18.347 19.692 2.621 1.00 79.50 79 LEU A O 1
ATOM 641 N N . LEU A 1 80 ? 18.581 17.482 2.881 1.00 77.62 80 LEU A N 1
ATOM 642 C CA . LEU A 1 80 ? 20.046 17.512 2.969 1.00 77.62 80 LEU A CA 1
ATOM 643 C C . LEU A 1 80 ? 20.722 17.670 1.602 1.00 77.62 80 LEU A C 1
ATOM 645 O O . LEU A 1 80 ? 21.816 18.212 1.534 1.00 77.62 80 LEU A O 1
ATOM 649 N N . HIS A 1 81 ? 20.075 17.195 0.539 1.00 70.25 81 HIS A N 1
ATOM 650 C CA . HIS A 1 81 ? 20.590 17.203 -0.834 1.00 70.25 81 HIS A CA 1
ATOM 651 C C . HIS A 1 81 ? 19.869 18.244 -1.707 1.00 70.25 81 HIS A C 1
ATOM 653 O O . HIS A 1 81 ? 19.828 18.105 -2.926 1.00 70.25 81 HIS A O 1
ATOM 659 N N . LEU A 1 82 ? 19.300 19.294 -1.094 1.00 65.81 82 LEU A N 1
ATOM 660 C CA . LEU A 1 82 ? 18.634 20.411 -1.784 1.00 65.81 82 LEU A CA 1
ATOM 661 C C . LEU A 1 82 ? 19.511 21.017 -2.898 1.00 65.81 82 LEU A C 1
ATOM 663 O O . LEU A 1 82 ? 18.984 21.375 -3.950 1.00 65.81 82 LEU A O 1
ATOM 667 N N . ASP A 1 83 ? 20.833 21.046 -2.699 1.00 62.78 83 ASP A N 1
ATOM 668 C CA . ASP A 1 83 ? 21.815 21.521 -3.682 1.00 62.78 83 ASP A CA 1
ATOM 669 C C . ASP A 1 83 ? 22.093 20.499 -4.808 1.00 62.78 83 ASP A C 1
ATOM 671 O O . ASP A 1 83 ? 22.308 20.886 -5.956 1.00 62.78 83 ASP A O 1
ATOM 675 N N . ASP A 1 84 ? 21.999 19.191 -4.539 1.00 58.00 84 ASP A N 1
ATOM 676 C CA . ASP A 1 84 ? 22.189 18.130 -5.545 1.00 58.00 84 ASP A CA 1
ATOM 677 C C . ASP A 1 84 ? 20.978 17.961 -6.475 1.00 58.00 84 ASP A C 1
ATOM 679 O O . ASP A 1 84 ? 21.116 17.427 -7.578 1.00 58.00 84 ASP A O 1
ATOM 683 N N . PHE A 1 85 ? 19.794 18.470 -6.110 1.00 52.91 85 PHE A N 1
ATOM 684 C CA . PHE A 1 85 ? 18.677 18.577 -7.062 1.00 52.91 85 PHE A CA 1
ATOM 685 C C . PHE A 1 85 ? 18.948 19.601 -8.173 1.00 52.91 85 PHE A C 1
ATOM 687 O O . PHE A 1 85 ? 18.343 19.495 -9.240 1.00 52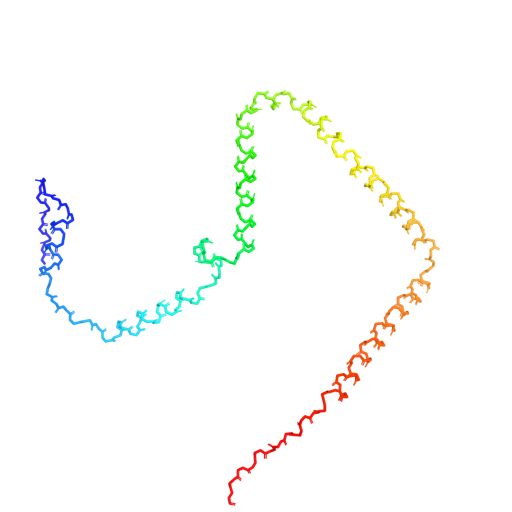.91 85 PHE A O 1
ATOM 694 N N . ALA A 1 86 ? 19.878 20.546 -7.982 1.00 53.84 86 ALA A N 1
ATOM 695 C CA . ALA A 1 86 ? 20.382 21.376 -9.080 1.00 53.84 86 ALA A CA 1
ATOM 696 C C . ALA A 1 86 ? 21.336 20.590 -10.008 1.00 53.84 86 ALA A C 1
ATOM 698 O O . ALA A 1 86 ? 21.475 20.933 -11.179 1.00 53.84 86 ALA A O 1
ATOM 699 N N . ALA A 1 87 ? 21.923 19.491 -9.515 1.00 54.69 87 ALA A N 1
ATOM 700 C CA . ALA A 1 87 ? 22.755 18.530 -10.246 1.00 54.69 87 ALA A CA 1
ATOM 701 C C . ALA A 1 87 ? 22.006 17.216 -10.580 1.00 54.69 87 ALA A C 1
ATOM 703 O O . ALA A 1 87 ? 22.629 16.158 -10.753 1.00 54.69 87 ALA A O 1
ATOM 704 N N . ALA A 1 88 ? 20.669 17.276 -10.691 1.00 54.88 88 ALA A N 1
ATOM 705 C CA . ALA A 1 88 ? 19.769 16.129 -10.871 1.00 54.88 88 ALA A CA 1
ATOM 706 C C . ALA A 1 88 ? 20.122 15.203 -12.052 1.00 54.88 88 ALA A C 1
ATOM 708 O O . ALA A 1 88 ? 19.739 14.031 -12.052 1.00 54.88 88 ALA A O 1
ATOM 709 N N . GLU A 1 89 ? 20.886 15.688 -13.033 1.00 56.91 89 GLU A N 1
ATOM 710 C CA . GLU A 1 89 ? 21.375 14.888 -14.160 1.00 56.91 89 GLU A CA 1
ATOM 711 C C . GLU A 1 89 ? 22.264 13.714 -13.713 1.00 56.91 89 GLU A C 1
ATOM 713 O O . GLU A 1 89 ? 22.185 12.621 -14.277 1.00 56.91 89 GLU A O 1
ATOM 718 N N . THR A 1 90 ? 23.060 13.886 -12.654 1.00 57.31 90 THR A N 1
ATOM 719 C CA . THR A 1 90 ? 23.985 12.841 -12.177 1.00 57.31 90 THR A CA 1
ATOM 720 C C . THR A 1 90 ? 23.297 11.770 -11.328 1.00 57.31 90 THR A C 1
ATOM 722 O O . THR A 1 90 ? 23.667 10.595 -11.393 1.00 57.31 90 THR A O 1
ATOM 725 N N . LEU A 1 91 ? 22.255 12.140 -10.577 1.00 57.09 91 LEU A N 1
ATOM 726 C CA . LEU A 1 91 ? 21.401 11.193 -9.856 1.00 57.09 91 LEU A CA 1
ATOM 727 C C . LEU A 1 91 ? 20.539 10.385 -10.829 1.00 57.09 91 LEU A C 1
ATOM 729 O O . LEU A 1 91 ? 20.483 9.164 -10.704 1.00 57.09 91 LEU A O 1
ATOM 733 N N . ALA A 1 92 ? 19.939 11.023 -11.839 1.00 60.16 92 ALA A N 1
ATOM 734 C CA . ALA A 1 92 ? 19.188 10.322 -12.881 1.00 60.16 92 ALA A CA 1
ATOM 735 C C . ALA A 1 92 ? 20.063 9.303 -13.633 1.00 60.16 92 ALA A C 1
ATOM 737 O O . ALA A 1 92 ? 19.619 8.181 -13.876 1.00 60.16 92 ALA A O 1
ATOM 738 N N . ALA A 1 93 ? 21.323 9.645 -13.925 1.00 61.66 93 ALA A N 1
ATOM 739 C CA . ALA A 1 93 ? 22.274 8.729 -14.554 1.00 61.66 93 ALA A CA 1
ATOM 740 C C . ALA A 1 93 ? 22.638 7.527 -13.658 1.00 61.66 93 ALA A C 1
ATOM 742 O O . ALA A 1 93 ? 22.720 6.399 -14.142 1.00 61.66 93 ALA A O 1
ATOM 743 N N . GLN A 1 94 ? 22.807 7.728 -12.348 1.00 62.25 94 GLN A N 1
ATOM 744 C CA . GLN A 1 94 ? 23.093 6.635 -11.407 1.00 62.25 94 GLN A CA 1
ATOM 745 C C . GLN A 1 94 ? 21.869 5.744 -11.150 1.00 62.25 94 GLN A C 1
ATOM 747 O O . GLN A 1 94 ? 21.995 4.517 -11.125 1.00 62.25 94 GLN A O 1
ATOM 752 N N . PHE A 1 95 ? 20.674 6.335 -11.044 1.00 59.81 95 PHE A N 1
ATOM 753 C CA . PHE A 1 95 ? 19.418 5.586 -10.987 1.00 59.81 95 PHE A CA 1
ATOM 754 C C . PHE A 1 95 ? 19.175 4.793 -12.277 1.00 59.81 95 PHE A C 1
ATOM 756 O O . PHE A 1 95 ? 18.736 3.647 -12.197 1.00 59.81 95 PHE A O 1
ATOM 763 N N . ALA A 1 96 ? 19.526 5.338 -13.447 1.00 61.31 96 ALA A N 1
ATOM 764 C CA . ALA A 1 96 ? 19.432 4.627 -14.721 1.00 61.31 96 ALA A CA 1
ATOM 765 C C . ALA A 1 96 ? 20.324 3.375 -14.761 1.00 61.31 96 ALA A C 1
ATOM 767 O O . ALA A 1 96 ? 19.892 2.348 -15.271 1.00 61.31 96 ALA A O 1
ATOM 768 N N . VAL A 1 97 ? 21.519 3.394 -14.157 1.00 64.56 97 VAL A N 1
ATOM 769 C CA . VAL A 1 97 ? 22.385 2.198 -14.061 1.00 64.56 97 VAL A CA 1
ATOM 770 C C . VAL A 1 97 ? 21.753 1.109 -13.189 1.00 64.56 97 VAL A C 1
ATOM 772 O O . VAL A 1 97 ? 21.832 -0.073 -13.521 1.00 64.56 97 VAL A O 1
ATOM 775 N N . TRP A 1 98 ? 21.091 1.485 -12.092 1.00 63.91 98 TRP A N 1
ATOM 776 C CA . TRP A 1 98 ? 20.398 0.528 -11.218 1.00 63.91 98 TRP A CA 1
ATOM 777 C C . TRP A 1 98 ? 19.104 -0.002 -11.853 1.00 63.91 98 TRP A C 1
ATOM 779 O O . TRP A 1 98 ? 18.696 -1.128 -11.569 1.00 63.91 98 TRP A O 1
ATOM 789 N N . TRP A 1 99 ? 18.483 0.781 -12.742 1.00 61.34 99 TRP A N 1
ATOM 790 C CA . TRP A 1 99 ? 17.283 0.400 -13.492 1.00 61.34 99 TRP A CA 1
ATOM 791 C C . TRP A 1 99 ? 17.568 -0.277 -14.839 1.00 61.34 99 TRP A C 1
ATOM 793 O O . TRP A 1 99 ? 16.685 -0.945 -15.370 1.00 61.34 99 TRP A O 1
ATOM 803 N N . ALA A 1 100 ? 18.792 -0.198 -15.362 1.00 62.88 100 ALA A N 1
ATOM 804 C CA . ALA A 1 100 ? 19.224 -0.860 -16.593 1.00 62.88 100 ALA A CA 1
ATOM 805 C C . ALA A 1 100 ? 18.864 -2.362 -16.673 1.00 62.88 100 ALA A C 1
ATOM 807 O O . ALA A 1 100 ? 18.370 -2.792 -17.719 1.00 62.88 100 ALA A O 1
ATOM 808 N N . PRO A 1 101 ? 19.018 -3.189 -15.613 1.00 67.75 101 PRO A N 1
ATOM 809 C CA . PRO A 1 101 ? 18.565 -4.580 -15.671 1.00 67.75 101 PRO A CA 1
ATOM 810 C C . PRO A 1 101 ? 17.036 -4.707 -15.769 1.00 67.75 101 PRO A C 1
ATOM 812 O O . PRO A 1 101 ? 16.541 -5.642 -16.394 1.00 67.75 101 PRO A O 1
ATOM 815 N N . VAL A 1 102 ? 16.274 -3.768 -15.198 1.00 72.31 102 VAL A N 1
ATOM 816 C CA . VAL A 1 102 ? 14.803 -3.733 -15.301 1.00 72.31 102 VAL A CA 1
ATOM 817 C C . VAL A 1 102 ? 14.373 -3.346 -16.714 1.00 72.31 102 VAL A C 1
ATOM 819 O O . VAL A 1 102 ? 13.411 -3.909 -17.233 1.00 72.31 102 VAL A O 1
ATOM 822 N N . GLU A 1 103 ? 15.099 -2.435 -17.360 1.00 67.56 103 GLU A N 1
ATOM 823 C CA . GLU A 1 103 ? 14.860 -2.074 -18.759 1.00 67.56 103 GLU A CA 1
ATOM 824 C C . GLU A 1 103 ? 15.172 -3.234 -19.704 1.00 67.56 103 GLU A C 1
ATOM 826 O O . GLU A 1 103 ? 14.339 -3.560 -20.541 1.00 67.56 103 GLU A O 1
ATOM 831 N N . ALA A 1 104 ? 16.278 -3.954 -19.497 1.00 72.69 104 ALA A N 1
ATOM 832 C CA . ALA A 1 104 ? 16.589 -5.153 -20.276 1.00 72.69 104 ALA A CA 1
ATOM 833 C C . ALA A 1 104 ? 15.518 -6.253 -20.122 1.00 72.69 104 ALA A C 1
ATOM 835 O O . ALA A 1 104 ? 15.134 -6.897 -21.101 1.00 72.69 104 ALA A O 1
ATOM 836 N N . VAL A 1 105 ? 14.988 -6.453 -18.908 1.00 77.62 105 VAL A N 1
ATOM 837 C CA . VAL A 1 105 ? 13.873 -7.386 -18.659 1.00 77.62 105 VAL A CA 1
ATOM 838 C C . VAL A 1 105 ? 12.582 -6.896 -19.314 1.00 77.62 105 VAL A C 1
ATOM 840 O O . VAL A 1 105 ? 11.841 -7.703 -19.877 1.00 77.62 105 VAL A O 1
ATOM 843 N N . ARG A 1 106 ? 12.306 -5.589 -19.275 1.00 75.88 106 ARG A N 1
ATOM 844 C CA . ARG A 1 106 ? 11.144 -4.979 -19.934 1.00 75.88 106 ARG A CA 1
ATOM 845 C C . ARG A 1 106 ? 11.221 -5.148 -21.447 1.00 75.88 106 ARG A C 1
ATOM 847 O O . ARG A 1 106 ? 10.229 -5.554 -22.045 1.00 75.88 106 ARG A O 1
ATOM 854 N N . ASP A 1 107 ? 12.376 -4.902 -22.046 1.00 76.62 107 ASP A N 1
ATOM 855 C CA . ASP A 1 107 ? 12.575 -5.005 -23.490 1.00 76.62 107 ASP A CA 1
ATOM 856 C C . ASP A 1 107 ? 12.491 -6.469 -23.945 1.00 76.62 107 ASP A C 1
ATOM 858 O O . ASP A 1 107 ? 11.818 -6.779 -24.930 1.00 76.62 107 ASP A O 1
ATOM 862 N N . ALA A 1 108 ? 13.058 -7.402 -23.170 1.00 77.88 108 ALA A N 1
ATOM 863 C CA . ALA A 1 108 ? 12.881 -8.837 -23.397 1.00 77.88 108 ALA A CA 1
ATOM 864 C C . ALA A 1 108 ? 11.407 -9.266 -23.263 1.00 77.88 108 ALA A C 1
ATOM 866 O O . ALA A 1 108 ? 10.908 -10.042 -24.081 1.00 77.88 108 ALA A O 1
ATOM 867 N N . ALA A 1 109 ? 10.681 -8.735 -22.273 1.00 76.56 109 ALA A N 1
ATOM 868 C CA . ALA A 1 109 ? 9.256 -8.997 -22.088 1.00 76.56 109 ALA A CA 1
ATOM 869 C C . ALA A 1 109 ? 8.410 -8.412 -23.228 1.00 76.56 109 ALA A C 1
ATOM 871 O O . ALA A 1 109 ? 7.466 -9.059 -23.678 1.00 76.56 109 ALA A O 1
ATOM 872 N N . GLN A 1 110 ? 8.754 -7.228 -23.735 1.00 80.88 110 GLN A N 1
ATOM 873 C CA . GLN A 1 110 ? 8.091 -6.614 -24.884 1.00 80.88 110 GLN A CA 1
ATOM 874 C C . GLN A 1 110 ? 8.381 -7.376 -26.180 1.00 80.88 110 GLN A C 1
ATOM 876 O O . GLN A 1 110 ? 7.460 -7.589 -26.966 1.00 80.88 110 GLN A O 1
ATOM 881 N N . ALA A 1 111 ? 9.608 -7.860 -26.381 1.00 77.88 111 ALA A N 1
ATOM 882 C CA . ALA A 1 111 ? 9.961 -8.710 -27.518 1.00 77.88 111 ALA A CA 1
ATOM 883 C C . ALA A 1 111 ? 9.221 -10.059 -27.473 1.00 77.88 111 ALA A C 1
ATOM 885 O O . ALA A 1 111 ? 8.663 -10.502 -28.482 1.00 77.88 111 ALA A O 1
ATOM 886 N N . LEU A 1 112 ? 9.137 -10.684 -26.293 1.00 81.56 112 LEU A N 1
ATOM 887 C CA . LEU A 1 112 ? 8.333 -11.888 -26.071 1.00 81.56 112 LEU A CA 1
ATOM 888 C C . LEU A 1 112 ? 6.845 -11.620 -26.312 1.00 81.56 112 LEU A C 1
ATOM 890 O O . LEU A 1 112 ? 6.200 -12.388 -27.020 1.00 81.56 112 LEU A O 1
ATOM 894 N N . ALA A 1 113 ? 6.304 -10.519 -25.789 1.00 79.50 113 ALA A N 1
ATOM 895 C CA . ALA A 1 113 ? 4.909 -10.135 -25.985 1.00 79.50 113 ALA A CA 1
ATOM 896 C C . ALA A 1 113 ? 4.592 -9.841 -27.458 1.00 79.50 113 ALA A C 1
ATOM 898 O O . ALA A 1 113 ? 3.557 -10.277 -27.957 1.00 79.50 113 ALA A O 1
ATOM 899 N N . ALA A 1 114 ? 5.489 -9.167 -28.181 1.00 77.94 114 ALA A N 1
ATOM 900 C CA . ALA A 1 114 ? 5.345 -8.913 -29.610 1.00 77.94 114 ALA A CA 1
ATOM 901 C C . ALA A 1 114 ? 5.351 -10.226 -30.408 1.00 77.94 114 ALA A C 1
ATOM 903 O O . ALA A 1 114 ? 4.465 -10.447 -31.235 1.00 77.94 114 ALA A O 1
ATOM 904 N N . THR A 1 115 ? 6.274 -11.139 -30.094 1.00 77.00 115 THR A N 1
ATOM 905 C CA . THR A 1 115 ? 6.365 -12.468 -30.723 1.00 77.00 115 THR A CA 1
ATOM 906 C C . THR A 1 115 ? 5.121 -13.311 -30.433 1.00 77.00 115 THR A C 1
ATOM 908 O O . THR A 1 115 ? 4.534 -13.890 -31.346 1.00 77.00 115 THR A O 1
ATOM 911 N N . LEU A 1 116 ? 4.650 -13.319 -29.183 1.00 74.69 116 LEU A N 1
ATOM 912 C CA . LEU A 1 116 ? 3.402 -13.972 -28.784 1.00 74.69 116 LEU A CA 1
ATOM 913 C C . LEU A 1 116 ? 2.189 -13.348 -29.473 1.00 74.69 116 LEU A C 1
ATOM 915 O O . LEU A 1 116 ? 1.285 -14.075 -29.867 1.00 74.69 116 LEU A O 1
ATOM 919 N N . SER A 1 117 ? 2.165 -12.028 -29.661 1.00 75.44 117 SER A N 1
ATOM 920 C CA . SER A 1 117 ? 1.073 -11.341 -30.357 1.00 75.44 117 SER A CA 1
ATOM 921 C C . SER A 1 117 ? 1.042 -11.662 -31.855 1.00 75.44 117 SER A C 1
ATOM 923 O O . SER A 1 117 ? -0.038 -11.784 -32.434 1.00 75.44 117 SER A O 1
ATOM 925 N N . LEU A 1 118 ? 2.209 -11.861 -32.476 1.00 74.50 118 LEU A N 1
ATOM 926 C CA . LEU A 1 118 ? 2.339 -12.308 -33.862 1.00 74.50 118 LEU A CA 1
ATOM 927 C C . LEU A 1 118 ? 1.870 -13.755 -34.011 1.00 74.50 118 LEU A C 1
ATOM 929 O O . LEU A 1 118 ? 1.037 -14.030 -34.872 1.00 74.50 118 LEU A O 1
ATOM 933 N N . LEU A 1 119 ? 2.307 -14.648 -33.117 1.00 68.94 119 LEU A N 1
ATOM 934 C CA . LEU A 1 119 ? 1.794 -16.018 -33.052 1.00 68.94 119 LEU A CA 1
ATOM 935 C C . LEU A 1 119 ? 0.279 -16.027 -32.821 1.00 68.94 119 LEU A C 1
ATOM 937 O O . LEU A 1 119 ? -0.443 -16.715 -33.531 1.00 68.94 119 LEU A O 1
ATOM 941 N N . ALA A 1 120 ? -0.228 -15.217 -31.891 1.00 65.25 120 ALA A N 1
ATOM 942 C CA . ALA A 1 120 ? -1.654 -15.128 -31.587 1.00 65.25 120 ALA A CA 1
ATOM 943 C C . ALA A 1 120 ? -2.488 -14.654 -32.786 1.00 65.25 120 ALA A C 1
ATOM 945 O O . ALA A 1 120 ? -3.606 -15.133 -32.961 1.00 65.25 120 ALA A O 1
ATOM 946 N N . ARG A 1 121 ? -1.944 -13.751 -33.615 1.00 68.50 121 ARG A N 1
ATOM 947 C CA . ARG A 1 121 ? -2.568 -13.288 -34.867 1.00 68.50 121 ARG A CA 1
ATOM 948 C C . ARG A 1 121 ? -2.466 -14.306 -36.001 1.00 68.50 121 ARG A C 1
ATOM 950 O O . ARG A 1 121 ? -3.346 -14.340 -36.854 1.00 68.50 121 ARG A O 1
ATOM 957 N N . GLN A 1 122 ? -1.407 -15.111 -36.027 1.00 67.88 122 GLN A N 1
ATOM 958 C CA . GLN A 1 122 ? -1.197 -16.154 -37.034 1.00 67.88 122 GLN A CA 1
ATOM 959 C C . GLN A 1 122 ? -2.012 -17.424 -36.738 1.00 67.88 122 GLN A C 1
ATOM 961 O O . GLN A 1 122 ? -2.315 -18.204 -37.642 1.00 67.88 122 GLN A O 1
ATOM 966 N N . VAL A 1 123 ? -2.407 -17.625 -35.481 1.00 65.00 123 VAL A N 1
ATOM 967 C CA . VAL A 1 123 ? -3.273 -18.723 -35.054 1.00 65.00 123 VAL A CA 1
ATOM 968 C C . VAL A 1 123 ? -4.723 -18.421 -35.450 1.00 65.00 123 VAL A C 1
ATOM 970 O O . VAL A 1 123 ? -5.346 -17.486 -34.954 1.00 65.00 123 VAL A O 1
ATOM 973 N N . SER A 1 124 ? -5.273 -19.237 -36.356 1.00 65.44 124 SER A N 1
ATOM 974 C CA . SER A 1 124 ? -6.671 -19.130 -36.799 1.00 65.44 124 SER A CA 1
ATOM 975 C C . SER A 1 124 ? -7.655 -19.199 -35.620 1.00 65.44 124 SER A C 1
ATOM 977 O O . SER A 1 124 ? -7.445 -19.954 -34.667 1.00 65.44 124 SER A O 1
ATOM 979 N N . GLY A 1 125 ? -8.757 -18.441 -35.688 1.00 71.12 125 GLY A N 1
ATOM 980 C CA . GLY A 1 125 ? -9.756 -18.356 -34.609 1.00 71.12 125 GLY A CA 1
ATOM 981 C C . GLY A 1 125 ? -10.310 -19.713 -34.146 1.00 71.12 125 GLY A C 1
ATOM 982 O O . GLY A 1 125 ? -10.661 -19.871 -32.979 1.00 71.12 125 GLY A O 1
ATOM 983 N N . THR A 1 126 ? -10.302 -20.725 -35.016 1.00 73.06 126 THR A N 1
ATOM 984 C CA . THR A 1 126 ? -10.714 -22.101 -34.701 1.00 73.06 126 THR A CA 1
ATOM 985 C C . THR A 1 126 ? -9.817 -22.767 -33.653 1.00 73.06 126 THR A C 1
ATOM 987 O O . THR A 1 126 ? -10.309 -23.502 -32.801 1.00 73.06 126 THR A O 1
ATOM 990 N N . VAL A 1 127 ? -8.510 -22.491 -33.665 1.00 76.12 127 VAL A N 1
ATOM 991 C CA . VAL A 1 127 ? -7.558 -23.058 -32.693 1.00 76.12 127 VAL A CA 1
ATOM 992 C C . VAL A 1 127 ? -7.726 -22.396 -31.325 1.00 76.12 127 VAL A C 1
ATOM 994 O O . VAL A 1 127 ? -7.714 -23.089 -30.312 1.00 76.12 127 VAL A O 1
ATOM 997 N N . TRP A 1 128 ? -7.971 -21.083 -31.285 1.00 75.44 128 TRP A N 1
ATOM 998 C CA . TRP A 1 128 ? -8.308 -20.374 -30.045 1.00 75.44 128 TRP A CA 1
ATOM 999 C C . TRP A 1 128 ? -9.603 -20.898 -29.415 1.00 75.44 128 TRP A C 1
ATOM 1001 O O . TRP A 1 128 ? -9.653 -21.113 -28.203 1.00 75.44 128 TRP A O 1
ATOM 1011 N N . LEU A 1 129 ? -10.625 -21.169 -30.233 1.00 77.25 129 LEU A N 1
ATOM 1012 C CA . LEU A 1 129 ? -11.875 -21.779 -29.775 1.00 77.25 129 LEU A CA 1
ATOM 1013 C C . LEU A 1 129 ? -11.669 -23.208 -29.256 1.00 77.25 129 LEU A C 1
ATOM 1015 O O . LEU A 1 129 ? -12.226 -23.557 -28.217 1.00 77.25 129 LEU A O 1
ATOM 1019 N N . ALA A 1 130 ? -10.842 -24.017 -29.923 1.00 80.38 130 ALA A N 1
ATOM 1020 C CA . ALA A 1 130 ? -10.528 -25.373 -29.472 1.00 80.38 130 ALA A CA 1
ATOM 1021 C C . ALA A 1 130 ? -9.758 -25.377 -28.138 1.00 80.38 130 ALA A C 1
ATOM 1023 O O . ALA A 1 130 ? -10.103 -26.135 -27.230 1.00 80.38 130 ALA A O 1
ATOM 1024 N N . LEU A 1 131 ? -8.759 -24.498 -27.987 1.00 79.62 131 LEU A N 1
ATOM 1025 C CA . LEU A 1 131 ? -7.970 -24.375 -26.757 1.00 79.62 131 LEU A CA 1
ATOM 1026 C C . LEU A 1 131 ? -8.826 -23.863 -25.588 1.00 79.62 131 LEU A C 1
ATOM 1028 O O . LEU A 1 131 ? -8.768 -24.409 -24.485 1.00 79.62 131 LEU A O 1
ATOM 1032 N N . GLY A 1 132 ? -9.658 -22.847 -25.843 1.00 80.94 132 GLY A N 1
ATOM 1033 C CA . GLY A 1 132 ? -10.613 -22.324 -24.867 1.00 80.94 132 GLY A CA 1
ATOM 1034 C C . GLY A 1 132 ? -11.643 -23.376 -24.452 1.00 80.94 132 GLY A C 1
ATOM 1035 O O . GLY A 1 132 ? -11.887 -23.558 -23.261 1.00 80.94 132 GLY A O 1
ATOM 1036 N N . GLY A 1 133 ? -12.184 -24.129 -25.414 1.00 84.25 133 GLY A N 1
ATOM 1037 C CA . GLY A 1 133 ? -13.101 -25.239 -25.152 1.00 84.25 133 GLY A CA 1
ATOM 1038 C C . GLY A 1 133 ? -12.475 -26.325 -24.275 1.00 84.25 133 GLY A C 1
ATOM 1039 O O . GLY A 1 133 ? -13.089 -26.757 -23.299 1.00 84.25 133 GLY A O 1
ATOM 1040 N N . LEU A 1 134 ? -11.228 -26.712 -24.561 1.00 86.62 134 LEU A N 1
ATOM 1041 C CA . LEU A 1 134 ? -10.487 -27.687 -23.758 1.00 86.62 134 LEU A CA 1
ATOM 1042 C C . LEU A 1 134 ? -10.252 -27.191 -22.322 1.00 86.62 134 LEU A C 1
ATOM 1044 O O . LEU A 1 134 ? -10.455 -27.947 -21.372 1.00 86.62 134 LEU A O 1
ATOM 1048 N N . ALA A 1 135 ? -9.871 -25.922 -22.148 1.00 82.31 135 ALA A N 1
ATOM 1049 C CA . ALA A 1 135 ? -9.655 -25.331 -20.829 1.00 82.31 135 ALA A CA 1
ATOM 1050 C C . ALA A 1 135 ? -10.949 -25.287 -19.995 1.00 82.31 135 ALA A C 1
ATOM 1052 O O . ALA A 1 135 ? -10.935 -25.648 -18.815 1.00 82.31 135 ALA A O 1
ATOM 1053 N N . VAL A 1 136 ? -12.076 -24.911 -20.610 1.00 85.38 136 VAL A N 1
ATOM 1054 C CA . VAL A 1 136 ? -13.396 -24.904 -19.954 1.00 85.38 136 VAL A CA 1
ATOM 1055 C C . VAL A 1 136 ? -13.819 -26.319 -19.557 1.00 85.38 136 VAL A C 1
ATOM 1057 O O . VAL A 1 136 ? -14.271 -26.521 -18.430 1.00 85.38 136 VAL A O 1
ATOM 1060 N N . LEU A 1 137 ? -13.627 -27.308 -20.435 1.00 85.44 137 LEU A N 1
ATOM 1061 C CA . LEU A 1 137 ? -13.915 -28.715 -20.136 1.00 85.44 137 LEU A CA 1
ATOM 1062 C C . LEU A 1 137 ? -13.068 -29.235 -18.970 1.00 85.44 137 LEU A C 1
ATOM 1064 O O . LEU A 1 137 ? -13.603 -29.869 -18.062 1.00 85.44 137 LEU A O 1
ATOM 1068 N N . MET A 1 138 ? -11.768 -28.932 -18.958 1.00 87.00 138 MET A N 1
ATOM 1069 C CA . MET A 1 138 ? -10.865 -29.345 -17.882 1.00 87.00 138 MET A CA 1
ATOM 1070 C C . MET A 1 138 ? -11.247 -28.703 -16.540 1.00 87.00 138 MET A C 1
ATOM 1072 O O . MET A 1 138 ? -11.261 -29.372 -15.505 1.00 87.00 138 MET A O 1
ATOM 1076 N N . TYR A 1 139 ? -11.620 -27.422 -16.553 1.00 77.88 139 TYR A N 1
ATOM 1077 C CA . TYR A 1 139 ? -12.104 -26.720 -15.367 1.00 77.88 139 TYR A CA 1
ATOM 1078 C C . TYR A 1 139 ? -13.431 -27.301 -14.853 1.00 77.88 139 TYR A C 1
ATOM 1080 O O . TYR A 1 139 ? -13.569 -27.576 -13.659 1.00 77.88 139 TYR A O 1
ATOM 1088 N N . ALA A 1 140 ? -14.385 -27.561 -15.752 1.00 81.56 140 ALA A N 1
ATOM 1089 C CA . ALA A 1 140 ? -15.662 -28.184 -15.414 1.00 81.56 140 ALA A CA 1
ATOM 1090 C C . ALA A 1 140 ? -15.476 -29.599 -14.845 1.00 81.56 140 ALA A C 1
ATOM 1092 O O . ALA A 1 140 ? -16.135 -29.951 -13.868 1.00 81.56 140 ALA A O 1
ATOM 1093 N N . ALA A 1 141 ? -14.544 -30.383 -15.393 1.00 83.44 141 ALA A N 1
ATOM 1094 C CA . ALA A 1 141 ? -14.198 -31.699 -14.868 1.00 83.44 141 ALA A CA 1
ATOM 1095 C C . ALA A 1 141 ? -13.643 -31.610 -13.439 1.00 83.44 141 ALA A C 1
ATOM 1097 O O . ALA A 1 141 ? -14.057 -32.384 -12.578 1.00 83.44 141 ALA A O 1
ATOM 1098 N N . CYS A 1 142 ? -12.775 -30.634 -13.157 1.00 80.69 142 CYS A N 1
ATOM 1099 C CA . CYS A 1 142 ? -12.241 -30.400 -11.815 1.00 80.69 142 CYS A CA 1
ATOM 1100 C C . CYS A 1 142 ? -13.349 -30.021 -10.814 1.00 80.69 142 CYS A C 1
ATOM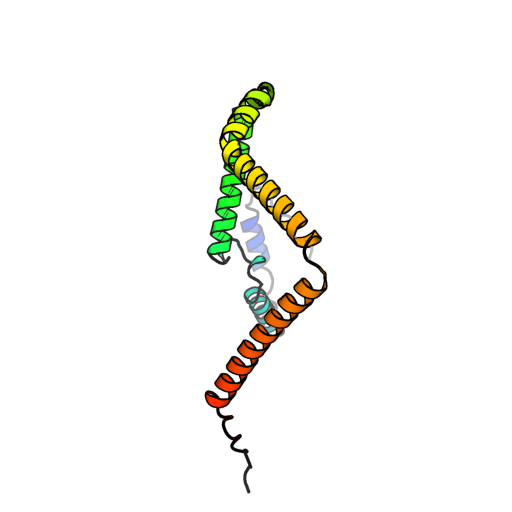 1102 O O . CYS A 1 142 ? -13.426 -30.584 -9.720 1.00 80.69 142 CYS A O 1
ATOM 1104 N N . LEU A 1 143 ? -14.265 -29.132 -11.213 1.00 79.94 143 LEU A N 1
ATOM 1105 C CA . LEU A 1 143 ? -15.422 -28.761 -10.395 1.00 79.94 143 LEU A CA 1
ATOM 1106 C C . LEU A 1 143 ? -16.376 -29.935 -10.159 1.00 79.94 143 LEU A C 1
ATOM 1108 O O . LEU A 1 143 ? -16.836 -30.118 -9.030 1.00 79.94 143 LEU A O 1
ATOM 1112 N N . ALA A 1 144 ? -16.655 -30.735 -11.191 1.00 76.50 144 ALA A N 1
ATOM 1113 C CA . ALA A 1 144 ? -17.488 -31.929 -11.093 1.00 76.50 144 ALA A CA 1
ATOM 1114 C C . ALA A 1 144 ? -16.866 -32.955 -10.134 1.00 76.50 144 ALA A C 1
ATOM 1116 O O . ALA A 1 144 ? -17.556 -33.481 -9.261 1.00 76.50 144 ALA A O 1
ATOM 1117 N N . LEU A 1 145 ? -15.550 -33.175 -10.221 1.00 81.00 145 LEU A N 1
ATOM 1118 C CA . LEU A 1 145 ? -14.827 -34.047 -9.295 1.00 81.00 145 LEU A CA 1
ATOM 1119 C C . LEU A 1 145 ? -14.914 -33.526 -7.856 1.00 81.00 145 LEU A C 1
ATOM 1121 O O . LEU A 1 145 ? -15.236 -34.285 -6.943 1.00 81.00 145 LEU A O 1
ATOM 1125 N N . GLY A 1 146 ? -14.694 -32.224 -7.655 1.00 78.62 146 GLY A N 1
ATOM 1126 C CA . GLY A 1 146 ? -14.790 -31.584 -6.344 1.00 78.62 146 GLY A CA 1
ATOM 1127 C C . GLY A 1 146 ? -16.193 -31.677 -5.735 1.00 78.62 146 GLY A C 1
ATOM 1128 O O . GLY A 1 146 ? -16.332 -31.978 -4.551 1.00 78.62 146 GLY A O 1
ATOM 1129 N N . THR A 1 147 ?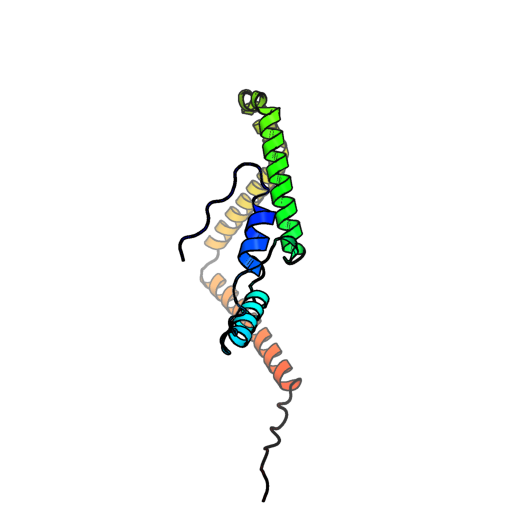 -17.245 -31.491 -6.537 1.00 78.75 147 THR A N 1
ATOM 1130 C CA . THR A 1 147 ? -18.637 -31.613 -6.065 1.00 78.75 147 THR A CA 1
ATOM 1131 C C . THR A 1 147 ? -19.032 -33.055 -5.764 1.00 78.75 147 THR A C 1
ATOM 1133 O O . THR A 1 147 ? -19.739 -33.289 -4.781 1.00 78.75 147 THR A O 1
ATOM 1136 N N . VAL A 1 148 ? -18.566 -34.026 -6.553 1.00 75.31 148 VAL A N 1
ATOM 1137 C CA . VAL A 1 148 ? -18.790 -35.455 -6.286 1.00 75.31 148 VAL A CA 1
ATOM 1138 C C . VAL A 1 148 ? -18.078 -35.876 -5.001 1.00 75.31 148 VAL A C 1
ATOM 1140 O O . VAL A 1 148 ? -18.717 -36.461 -4.128 1.00 75.31 148 VAL A O 1
ATOM 1143 N N . LEU A 1 149 ? -16.806 -35.508 -4.822 1.00 76.69 149 LEU A N 1
ATOM 1144 C CA . LEU A 1 149 ? -16.067 -35.775 -3.583 1.00 76.69 149 LEU A CA 1
ATOM 1145 C C . LEU A 1 149 ? -16.727 -35.105 -2.372 1.00 76.69 149 LEU A C 1
ATOM 1147 O O . LEU A 1 149 ? -16.874 -35.741 -1.332 1.00 76.69 149 LEU A O 1
ATOM 1151 N N . TYR A 1 150 ? -17.200 -33.863 -2.506 1.00 75.19 150 TYR A N 1
ATOM 1152 C CA . TYR A 1 150 ? -17.932 -33.181 -1.438 1.00 75.19 150 TYR A CA 1
ATOM 1153 C C . TYR A 1 150 ? -19.225 -33.917 -1.060 1.00 75.19 150 TYR A C 1
ATOM 1155 O O . TYR A 1 150 ? -19.506 -34.087 0.123 1.00 75.19 150 TYR A O 1
ATOM 1163 N N . ARG A 1 151 ? -19.993 -34.410 -2.040 1.00 73.56 151 ARG A N 1
ATOM 1164 C CA . ARG A 1 151 ? -21.226 -35.177 -1.784 1.00 73.56 151 ARG A CA 1
ATOM 1165 C C . ARG A 1 151 ? -20.973 -36.556 -1.174 1.00 73.56 151 ARG A C 1
ATOM 1167 O O . ARG A 1 151 ? -21.813 -37.032 -0.418 1.00 73.56 151 ARG A O 1
ATOM 1174 N N . LEU A 1 152 ? -19.845 -37.186 -1.495 1.00 75.31 152 LEU A N 1
ATOM 1175 C CA . LEU A 1 152 ? -19.458 -38.482 -0.934 1.00 75.31 152 LEU A CA 1
ATOM 1176 C C . LEU A 1 152 ? -18.892 -38.346 0.489 1.00 75.31 152 LEU A C 1
ATOM 1178 O O . LEU A 1 152 ? -19.210 -39.162 1.350 1.00 75.31 152 LEU A O 1
ATOM 1182 N N . CYS A 1 153 ? -18.092 -37.307 0.750 1.00 71.38 153 CYS A N 1
ATOM 1183 C CA . CYS A 1 153 ? -17.471 -37.062 2.057 1.00 71.38 153 CYS A CA 1
ATOM 1184 C C . CYS A 1 153 ? -18.407 -36.381 3.062 1.00 71.38 153 CYS A C 1
ATOM 1186 O O . CYS A 1 153 ? -18.267 -36.595 4.265 1.00 71.38 153 CYS A O 1
ATOM 1188 N N . CYS A 1 154 ? -19.362 -35.578 2.591 1.00 61.31 154 CYS A N 1
ATOM 1189 C CA . CYS A 1 154 ? -20.432 -35.016 3.406 1.00 61.31 154 CYS A CA 1
ATOM 1190 C C . CYS A 1 154 ? -21.747 -35.732 3.067 1.00 61.31 154 CYS A C 1
ATOM 1192 O O . CYS A 1 154 ? -22.592 -35.144 2.383 1.00 61.31 154 CYS A O 1
ATOM 1194 N N . PRO A 1 155 ? -21.965 -36.980 3.534 1.00 63.38 155 PRO A N 1
ATOM 1195 C CA . PRO A 1 155 ? -23.299 -37.549 3.510 1.00 63.38 155 PRO A CA 1
ATOM 1196 C C . PRO A 1 155 ? -24.201 -36.580 4.271 1.00 63.38 155 PRO A C 1
ATOM 1198 O O . PRO A 1 155 ? -23.909 -36.214 5.414 1.00 63.38 155 PRO A O 1
ATOM 1201 N N . ALA A 1 156 ? -25.253 -36.106 3.601 1.00 63.03 156 ALA A N 1
ATOM 1202 C CA . ALA A 1 156 ? -26.256 -35.248 4.204 1.00 63.03 156 ALA A CA 1
ATOM 1203 C C . ALA A 1 156 ? -26.701 -35.920 5.503 1.00 63.03 156 ALA A C 1
ATOM 1205 O O . ALA A 1 156 ? -27.322 -36.984 5.469 1.00 63.03 156 ALA A O 1
ATOM 1206 N N . ARG A 1 157 ? -26.308 -35.344 6.650 1.00 61.59 157 ARG A N 1
ATOM 1207 C CA . ARG A 1 157 ? -26.786 -35.807 7.951 1.00 61.59 157 ARG A CA 1
ATOM 1208 C C . ARG A 1 157 ? -28.307 -35.838 7.830 1.00 61.59 157 ARG A C 1
ATOM 1210 O O . ARG A 1 157 ? -28.873 -34.777 7.554 1.00 61.59 157 ARG A O 1
ATOM 1217 N N . PRO A 1 158 ? -28.960 -37.003 7.982 1.00 55.69 158 PRO A N 1
ATOM 1218 C CA . PRO A 1 158 ? -30.407 -37.046 7.968 1.00 55.69 158 PRO A CA 1
ATOM 1219 C C . PRO A 1 158 ? -30.884 -36.048 9.017 1.00 55.69 158 PRO A C 1
ATOM 1221 O O . PRO A 1 158 ? -30.473 -36.118 10.180 1.00 55.69 158 PRO A O 1
ATOM 1224 N N . GLN A 1 159 ? -31.679 -35.069 8.576 1.00 59.28 159 GLN A N 1
ATOM 1225 C CA . GLN A 1 159 ? -32.443 -34.211 9.466 1.00 59.28 159 GLN A CA 1
ATOM 1226 C C . GLN A 1 159 ? -33.278 -35.156 10.326 1.00 59.28 159 GLN A C 1
ATOM 1228 O O . GLN A 1 159 ? -34.295 -35.683 9.883 1.00 59.28 159 GLN A O 1
ATOM 1233 N N . ARG A 1 160 ? -32.809 -35.427 11.547 1.00 55.47 160 ARG A N 1
ATOM 1234 C CA . ARG A 1 160 ? -33.630 -36.036 12.583 1.00 55.47 160 ARG A CA 1
ATOM 1235 C C . ARG A 1 160 ? -34.656 -34.967 12.927 1.00 55.47 160 ARG A C 1
ATOM 1237 O O . ARG A 1 160 ? -34.378 -34.044 13.687 1.00 55.47 160 ARG A O 1
ATOM 1244 N N . THR A 1 161 ? -35.780 -35.048 12.230 1.00 58.56 161 THR A N 1
ATOM 1245 C CA . THR A 1 161 ? -37.004 -34.299 12.462 1.00 58.56 161 THR A CA 1
ATOM 1246 C C . THR A 1 161 ? -37.287 -34.287 13.959 1.00 58.56 161 THR A C 1
ATOM 1248 O O . THR A 1 161 ? -37.559 -35.333 14.551 1.00 58.56 161 THR A O 1
ATOM 1251 N N . LEU A 1 162 ? -37.191 -33.102 14.565 1.00 58.59 162 LEU A N 1
ATOM 1252 C CA . LEU A 1 162 ? -37.939 -32.794 15.774 1.00 58.59 162 LEU A CA 1
ATOM 1253 C C . LEU A 1 162 ? -39.425 -32.935 15.416 1.00 58.59 162 LEU A C 1
ATOM 1255 O O . LEU A 1 162 ? -39.986 -32.068 14.758 1.00 58.59 162 LEU A O 1
ATOM 1259 N N . HIS A 1 163 ? -40.034 -34.037 15.829 1.00 60.84 163 HIS A N 1
ATOM 1260 C CA . HIS A 1 163 ? -41.435 -34.062 16.235 1.00 60.84 163 HIS A CA 1
ATOM 1261 C C . HIS A 1 163 ? -41.376 -34.412 17.725 1.00 60.84 163 HIS A C 1
ATOM 1263 O O . HIS A 1 163 ? -41.011 -35.524 18.091 1.00 60.84 163 HIS A O 1
ATOM 1269 N N . GLU A 1 164 ? -41.297 -33.409 18.600 1.00 58.59 164 GLU A N 1
ATOM 1270 C CA . GLU A 1 164 ? -42.470 -32.832 19.274 1.00 58.59 164 GLU A CA 1
ATOM 1271 C C . GLU A 1 164 ? -43.460 -33.905 19.742 1.00 58.59 164 GLU A C 1
ATOM 1273 O O . GLU A 1 164 ? -44.300 -34.390 18.994 1.00 58.59 164 GLU A O 1
ATOM 1278 N N . THR A 1 165 ? -43.296 -34.275 21.014 1.00 63.97 165 THR A N 1
ATOM 1279 C CA . THR A 1 165 ? -44.358 -34.278 22.029 1.00 63.97 165 THR A CA 1
ATOM 1280 C C . THR A 1 165 ? -45.795 -34.459 21.531 1.00 63.97 165 THR A C 1
ATOM 1282 O O . THR A 1 165 ? -46.459 -33.482 21.176 1.00 63.97 165 THR A O 1
ATOM 1285 N N . ARG A 1 166 ? -46.329 -35.671 21.697 1.00 57.03 166 ARG A N 1
ATOM 1286 C CA . ARG A 1 166 ? -47.608 -35.865 22.389 1.00 57.03 166 ARG A CA 1
ATOM 1287 C C . ARG A 1 166 ? -47.735 -37.275 22.938 1.00 57.03 166 ARG A C 1
ATOM 1289 O O . ARG A 1 166 ? -47.316 -38.209 22.225 1.00 57.03 166 ARG A O 1
#